Protein AF-A0A927UB30-F1 (afdb_monomer)

Sequence (159 aa):
MAKVKIVCKKCGKKLLSYDEPGFHRYGSPIKQCPKCYTRYADPRFHEVAIEGVPARLFSIKSYIVLVIFGGLLLWRGIYLFGMYDIKAPAETQWFMPSVIAGIGGLVILGGIFEIIYIVSGKKKAKYERLFQESEKRLSDKSYAFTLQDLGYRVPDKYL

pLDDT: mean 85.08, std 11.59, range [42.62, 96.56]

Radius of gyration: 23.47 Å; Cα contacts (8 Å, |Δi|>4): 180; chains: 1; bounding box: 49×28×66 Å

Mean predicted aligned error: 8.48 Å

Structure (mmCIF, N/CA/C/O backbone):
data_AF-A0A927UB30-F1
#
_entry.id   AF-A0A927UB30-F1
#
loop_
_atom_site.group_PDB
_atom_site.id
_atom_site.type_symbol
_atom_site.label_atom_id
_atom_site.label_alt_id
_atom_site.label_comp_id
_atom_site.label_asym_id
_atom_site.label_entity_id
_atom_site.label_seq_id
_atom_site.pdbx_PDB_ins_code
_atom_site.Cartn_x
_atom_site.Cartn_y
_atom_site.Cartn_z
_atom_site.occupancy
_atom_site.B_iso_or_equiv
_atom_site.auth_seq_id
_atom_site.auth_comp_id
_atom_site.auth_asym_id
_atom_site.auth_atom_id
_atom_site.pdbx_PDB_model_num
ATOM 1 N N . MET A 1 1 ? -20.312 -4.833 -10.989 1.00 42.62 1 MET A N 1
ATOM 2 C CA . MET A 1 1 ? -20.202 -4.633 -9.526 1.00 42.62 1 MET A CA 1
ATOM 3 C C . MET A 1 1 ? -21.423 -3.854 -9.063 1.00 42.62 1 MET A C 1
ATOM 5 O O . MET A 1 1 ? -21.763 -2.869 -9.704 1.00 42.62 1 MET A O 1
ATOM 9 N N . ALA A 1 2 ? -22.137 -4.327 -8.040 1.00 44.38 2 ALA A N 1
ATOM 10 C CA . ALA A 1 2 ? -23.337 -3.648 -7.554 1.00 44.38 2 ALA A CA 1
ATOM 11 C C . ALA A 1 2 ? -22.969 -2.296 -6.922 1.00 44.38 2 ALA A C 1
ATOM 13 O O . ALA A 1 2 ? -22.044 -2.216 -6.116 1.00 44.38 2 ALA A O 1
ATOM 14 N N . LYS A 1 3 ? -23.702 -1.237 -7.282 1.00 53.41 3 LYS A N 1
ATOM 15 C CA . LYS A 1 3 ? -23.579 0.100 -6.689 1.00 53.41 3 LYS A CA 1
ATOM 16 C C . LYS A 1 3 ? -23.964 0.042 -5.212 1.00 53.41 3 LYS A C 1
ATOM 18 O O . LYS A 1 3 ? -25.149 0.124 -4.890 1.00 53.41 3 LYS A O 1
ATOM 23 N N . VAL A 1 4 ? -22.989 -0.080 -4.312 1.00 60.34 4 VAL A N 1
ATOM 24 C CA . VAL A 1 4 ? -23.239 0.017 -2.866 1.00 60.34 4 VAL A CA 1
ATOM 25 C C . VAL A 1 4 ? -23.501 1.486 -2.530 1.00 60.34 4 VAL A C 1
ATOM 27 O O . VAL A 1 4 ? -22.591 2.268 -2.267 1.00 60.34 4 VAL A O 1
ATOM 30 N N . LYS A 1 5 ? -24.771 1.896 -2.595 1.00 66.81 5 LYS A N 1
ATOM 31 C CA . LYS A 1 5 ? -25.204 3.233 -2.176 1.00 66.81 5 LYS A CA 1
ATOM 32 C C . LYS A 1 5 ? -25.278 3.270 -0.656 1.00 66.81 5 LYS A C 1
ATOM 34 O O . LYS A 1 5 ? -26.202 2.716 -0.068 1.00 66.81 5 LYS A O 1
ATOM 39 N N . ILE A 1 6 ? -24.336 3.964 -0.024 1.00 74.44 6 ILE A N 1
ATOM 40 C CA . ILE A 1 6 ? -24.359 4.161 1.427 1.00 74.44 6 ILE A CA 1
ATOM 41 C C . ILE A 1 6 ? -25.104 5.456 1.708 1.00 74.44 6 ILE A C 1
ATOM 43 O O . ILE A 1 6 ? -24.654 6.560 1.384 1.00 74.44 6 ILE A O 1
ATOM 47 N N . VAL A 1 7 ? -26.282 5.303 2.296 1.00 83.62 7 VAL A N 1
ATOM 48 C CA . VAL A 1 7 ? -27.134 6.398 2.751 1.00 83.62 7 VAL A CA 1
ATOM 49 C C . VAL A 1 7 ? -27.108 6.459 4.268 1.00 83.62 7 VAL A C 1
ATOM 51 O O . VAL A 1 7 ? -27.029 5.442 4.955 1.00 83.62 7 VAL A O 1
ATOM 54 N N . CYS A 1 8 ? -27.166 7.668 4.811 1.00 84.25 8 CYS A N 1
ATOM 55 C CA . CYS A 1 8 ? -27.305 7.845 6.243 1.00 84.25 8 CYS A CA 1
ATOM 56 C C . CYS A 1 8 ? -28.678 7.330 6.692 1.00 84.25 8 CYS A C 1
ATOM 58 O O . CYS A 1 8 ? -29.696 7.870 6.260 1.00 84.25 8 CYS A O 1
ATOM 60 N N . LYS A 1 9 ? -28.699 6.356 7.611 1.00 82.75 9 LYS A N 1
ATOM 61 C CA . LYS A 1 9 ? -29.937 5.772 8.155 1.00 82.75 9 LYS A CA 1
ATOM 62 C C . LYS A 1 9 ? -30.871 6.811 8.797 1.00 82.75 9 LYS A C 1
ATOM 64 O O . LYS A 1 9 ? -32.078 6.635 8.756 1.00 82.75 9 LYS A O 1
ATOM 69 N N . LYS A 1 10 ? -30.327 7.902 9.357 1.00 85.81 10 LYS A N 1
ATOM 70 C CA . LYS A 1 10 ? -31.109 8.927 10.074 1.00 85.81 10 LYS A CA 1
ATOM 71 C C . LYS A 1 10 ? -31.688 10.020 9.173 1.00 85.81 10 LYS A C 1
ATOM 73 O O . LYS A 1 10 ? -32.827 10.420 9.355 1.00 85.81 10 LYS A O 1
ATOM 78 N N . CYS A 1 11 ? -30.902 10.554 8.236 1.00 85.88 11 CYS A N 1
ATOM 79 C CA . CYS A 1 11 ? -31.300 11.735 7.450 1.00 85.88 11 CYS A CA 1
ATOM 80 C C . CYS A 1 11 ? -31.466 11.474 5.948 1.00 85.88 11 CYS A C 1
ATOM 82 O O . CYS A 1 11 ? -31.664 12.425 5.191 1.00 85.88 11 CYS A O 1
ATOM 84 N N . GLY A 1 12 ? -31.284 10.229 5.496 1.00 82.56 12 GLY A N 1
ATOM 85 C CA . GLY A 1 12 ? -31.390 9.833 4.088 1.00 82.56 12 GLY A CA 1
ATOM 86 C C . GLY A 1 12 ? -30.329 10.440 3.163 1.00 82.56 12 GLY A C 1
ATOM 87 O O . GLY A 1 12 ? -30.302 10.137 1.971 1.00 82.56 12 GLY A O 1
ATOM 88 N N . LYS A 1 13 ? -29.425 11.289 3.680 1.00 82.62 13 L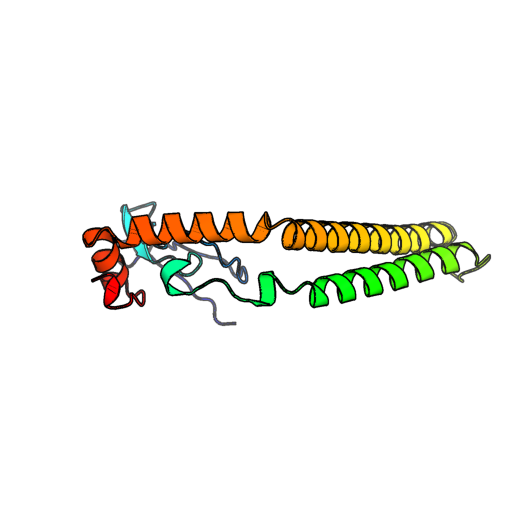YS A N 1
ATOM 89 C CA . LYS A 1 13 ? -28.352 11.896 2.886 1.00 82.62 13 LYS A CA 1
ATOM 90 C C . LYS A 1 13 ? -27.443 10.796 2.345 1.00 82.62 13 LYS A C 1
ATOM 92 O O . LYS A 1 13 ? -26.961 9.957 3.106 1.00 82.62 13 LYS A O 1
ATOM 97 N N . LYS A 1 14 ? -27.174 10.834 1.040 1.00 80.94 14 LYS A N 1
ATOM 98 C CA . LYS A 1 14 ? -26.152 9.999 0.399 1.00 80.94 14 LYS A CA 1
ATOM 99 C C . LYS A 1 14 ? -24.794 10.357 1.005 1.00 80.94 14 LYS A C 1
ATOM 101 O O . LYS A 1 14 ? -24.375 11.509 0.926 1.00 80.94 14 LYS A O 1
ATOM 106 N N . LEU A 1 15 ? -24.165 9.391 1.668 1.00 76.25 15 LEU A N 1
ATOM 107 C CA . LEU A 1 15 ? -22.852 9.552 2.296 1.00 76.25 15 LEU A CA 1
ATOM 108 C C . LEU A 1 15 ? -21.743 9.230 1.301 1.00 76.25 15 LEU A C 1
ATOM 110 O O . LEU A 1 15 ? -20.719 9.903 1.282 1.00 76.25 15 LEU A O 1
ATOM 114 N N . LEU A 1 16 ? -21.978 8.225 0.455 1.00 71.31 16 LEU A N 1
ATOM 115 C CA . LEU A 1 16 ? -21.059 7.805 -0.591 1.00 71.31 16 LEU A CA 1
ATOM 116 C C . LEU A 1 16 ? -21.832 7.621 -1.891 1.00 71.31 16 LEU A C 1
ATOM 118 O O . LEU A 1 16 ? -22.855 6.934 -1.931 1.00 71.31 16 LEU A O 1
ATOM 122 N N . SER A 1 17 ? -21.363 8.277 -2.948 1.00 55.91 17 SER A N 1
ATOM 123 C CA . SER A 1 17 ? -21.985 8.242 -4.269 1.00 55.91 17 SER A CA 1
ATOM 124 C C . SER A 1 17 ? -20.943 8.032 -5.360 1.00 55.91 17 SER A C 1
ATOM 126 O O . SER A 1 17 ? -20.861 8.856 -6.258 1.00 55.91 17 SER A O 1
ATOM 128 N N . TYR A 1 18 ? -20.126 6.980 -5.298 1.00 55.47 18 TYR A N 1
ATOM 129 C CA . TYR A 1 18 ? -19.202 6.704 -6.400 1.00 55.47 18 TYR A CA 1
ATOM 130 C C . TYR A 1 18 ? -18.976 5.220 -6.668 1.00 55.47 18 TYR A C 1
ATOM 132 O O . TYR A 1 18 ? -18.923 4.402 -5.752 1.00 55.47 18 TYR A O 1
ATOM 140 N N . ASP A 1 19 ? -18.811 4.950 -7.963 1.00 48.81 19 ASP A N 1
ATOM 141 C CA . ASP A 1 19 ? -18.318 3.730 -8.605 1.00 48.81 19 ASP A CA 1
ATOM 142 C C . ASP A 1 19 ? -16.778 3.639 -8.523 1.00 48.81 19 ASP A C 1
ATOM 144 O O . ASP A 1 19 ? -16.136 3.163 -9.452 1.00 48.81 19 ASP A O 1
ATOM 148 N N . GLU A 1 20 ? -16.154 4.146 -7.454 1.00 47.47 20 GLU A N 1
ATOM 149 C CA . GLU A 1 20 ? -14.697 4.075 -7.301 1.00 47.47 20 GLU A CA 1
ATOM 150 C C . GLU A 1 20 ? -14.310 2.712 -6.714 1.00 47.47 20 GLU A C 1
ATOM 152 O O . GLU A 1 20 ? -14.627 2.426 -5.552 1.00 47.47 20 GLU A O 1
ATOM 157 N N . PRO A 1 21 ? -13.620 1.847 -7.477 1.00 45.22 21 PRO A N 1
ATOM 158 C CA . PRO A 1 21 ? -13.075 0.630 -6.916 1.00 45.22 21 PRO A CA 1
ATOM 159 C C . PRO A 1 21 ? -11.970 0.995 -5.917 1.00 45.22 21 PRO A C 1
ATOM 161 O O . PRO A 1 21 ? -10.911 1.496 -6.274 1.00 45.22 21 PRO A O 1
ATOM 164 N N . GLY A 1 22 ? -12.198 0.675 -4.647 1.00 52.53 22 GLY A N 1
ATOM 165 C CA . GLY A 1 22 ? -11.203 -0.110 -3.922 1.00 52.53 22 GLY A CA 1
ATOM 166 C C . GLY A 1 22 ? -9.901 0.571 -3.507 1.00 52.53 22 GLY A C 1
ATOM 167 O O . GLY A 1 22 ? -8.855 -0.073 -3.555 1.00 52.53 22 GLY A O 1
ATOM 168 N N . PHE A 1 23 ? -9.930 1.793 -2.975 1.00 57.53 23 PHE A N 1
ATOM 169 C CA . PHE A 1 23 ? -8.856 2.162 -2.050 1.00 57.53 23 PHE A CA 1
ATOM 170 C C . PHE A 1 23 ? -9.167 1.576 -0.673 1.00 57.53 23 PHE A C 1
ATOM 172 O O . PHE A 1 23 ? -9.840 2.215 0.131 1.00 57.53 23 PHE A O 1
ATOM 179 N N . HIS A 1 24 ? -8.670 0.362 -0.413 1.00 66.62 24 HIS A N 1
ATOM 180 C CA . HIS A 1 24 ? -8.530 -0.159 0.947 1.00 66.62 24 HIS A CA 1
ATOM 181 C C . HIS A 1 24 ? -7.632 0.802 1.729 1.00 66.62 24 HIS A C 1
ATOM 183 O O . HIS A 1 24 ? -6.414 0.838 1.529 1.00 66.62 24 HIS A O 1
ATOM 189 N N . ARG A 1 25 ? -8.236 1.634 2.579 1.00 82.75 25 ARG A N 1
ATOM 190 C CA . ARG A 1 25 ? -7.512 2.566 3.443 1.00 82.75 25 ARG A CA 1
ATOM 191 C C . ARG A 1 25 ? -7.457 1.986 4.842 1.00 82.75 25 ARG A C 1
ATOM 193 O O . ARG A 1 25 ? -8.456 1.506 5.361 1.00 82.75 25 ARG A O 1
ATOM 200 N N . TYR A 1 26 ? -6.295 2.078 5.464 1.00 86.38 26 TYR A N 1
ATOM 201 C CA . TYR A 1 26 ? -6.130 1.682 6.853 1.00 86.38 26 TYR A CA 1
ATOM 202 C C . TYR A 1 26 ? -6.399 2.872 7.771 1.00 86.38 26 TYR A C 1
ATOM 204 O O . TYR A 1 26 ? -5.880 3.965 7.537 1.00 86.38 26 TYR A O 1
ATOM 212 N N . GLY A 1 27 ? -7.241 2.670 8.781 1.00 86.69 27 GLY A N 1
ATOM 213 C CA . GLY A 1 27 ? -7.637 3.701 9.738 1.00 86.69 27 GLY A CA 1
ATOM 214 C C . GLY A 1 27 ? -9.030 3.457 10.310 1.00 86.69 27 GLY A C 1
ATOM 215 O O . GLY A 1 27 ? -9.677 2.470 9.979 1.00 86.69 27 GLY A O 1
ATOM 216 N N . SER A 1 28 ? -9.508 4.392 11.136 1.00 89.12 28 SER A N 1
ATOM 217 C CA . SER A 1 28 ? -10.806 4.250 11.804 1.00 89.12 28 SER A CA 1
ATOM 218 C C . SER A 1 28 ? -11.980 4.203 10.807 1.00 89.12 28 SER A C 1
ATOM 220 O O . SER A 1 28 ? -12.179 5.191 10.076 1.00 89.12 28 SER A O 1
ATOM 222 N N . PRO A 1 29 ? -12.788 3.121 10.809 1.00 89.12 29 PRO A N 1
ATOM 223 C CA . PRO A 1 29 ? -13.988 2.998 9.983 1.00 89.12 29 PRO A CA 1
ATOM 224 C C . PRO A 1 29 ? -15.141 3.882 10.454 1.00 89.12 29 PRO A C 1
ATOM 226 O O . PRO A 1 29 ? -16.041 4.184 9.675 1.00 89.12 29 PRO A O 1
ATOM 229 N N . ILE A 1 30 ? -15.123 4.332 11.709 1.00 90.81 30 ILE A N 1
ATOM 230 C CA . ILE A 1 30 ? -16.194 5.153 12.272 1.00 90.81 30 ILE A CA 1
ATOM 231 C C . ILE A 1 30 ? -16.093 6.572 11.708 1.00 90.81 30 ILE A C 1
ATOM 233 O O . ILE A 1 30 ? -15.153 7.315 11.992 1.00 90.81 30 ILE A O 1
ATOM 237 N N . LYS A 1 31 ? -17.089 6.971 10.918 1.00 89.06 31 LYS A N 1
ATOM 238 C CA . LYS A 1 31 ? -17.234 8.321 10.356 1.00 89.06 31 LYS A CA 1
ATOM 239 C C . LYS A 1 31 ? -18.546 8.948 10.808 1.00 89.06 31 LYS A C 1
ATOM 241 O O . LYS A 1 31 ? -19.451 8.262 11.271 1.00 89.06 31 LYS A O 1
ATOM 246 N N . GLN A 1 32 ? -18.662 10.266 10.667 1.00 89.81 32 GLN A N 1
ATOM 247 C CA . GLN A 1 32 ? -19.878 11.009 11.001 1.00 89.81 32 GLN A CA 1
ATOM 248 C C . GLN A 1 32 ? -20.557 11.534 9.740 1.00 89.81 32 GLN A C 1
ATOM 250 O O . GLN A 1 32 ? -19.904 11.967 8.789 1.00 89.81 32 GLN A O 1
ATOM 255 N N . CYS A 1 33 ? -21.889 11.495 9.717 1.00 87.62 33 CYS A N 1
ATOM 256 C CA . CYS A 1 33 ? -22.659 12.111 8.645 1.00 87.62 33 CYS A CA 1
ATOM 257 C C . CYS A 1 33 ? -22.482 13.641 8.675 1.00 87.62 33 CYS A C 1
ATOM 259 O O . CYS A 1 33 ? -22.797 14.252 9.691 1.00 87.62 33 CYS A O 1
ATOM 261 N N . PRO A 1 34 ? -22.134 14.304 7.559 1.00 85.69 34 PRO A N 1
ATOM 262 C CA . PRO A 1 34 ? -21.926 15.756 7.540 1.00 85.69 34 PRO A CA 1
ATOM 263 C C . PRO A 1 34 ? -23.210 16.584 7.719 1.00 85.69 34 PRO A C 1
ATOM 265 O O . PRO A 1 34 ? -23.140 17.800 7.802 1.00 85.69 34 PRO A O 1
ATOM 268 N N . LYS A 1 35 ? -24.399 15.961 7.688 1.00 87.06 35 LYS A N 1
ATOM 269 C CA . LYS A 1 35 ? -25.687 16.659 7.874 1.00 87.06 35 LYS A CA 1
ATOM 270 C C . LYS A 1 35 ? -26.261 16.475 9.276 1.00 87.06 35 LYS A C 1
ATOM 272 O O . LYS A 1 35 ? -26.789 17.419 9.839 1.00 87.06 35 LYS A O 1
ATOM 277 N N . CYS A 1 36 ? -26.217 15.256 9.810 1.00 88.88 36 CYS A N 1
ATOM 278 C CA . CYS A 1 36 ? -26.874 14.918 11.078 1.00 88.88 36 CYS A CA 1
ATOM 279 C C . CYS A 1 36 ? -25.917 14.365 12.141 1.00 88.88 36 CYS A C 1
ATOM 281 O O . CYS A 1 36 ? -26.381 13.880 13.170 1.00 88.88 36 CYS A O 1
ATOM 283 N N . TYR A 1 37 ? -24.609 14.357 11.858 1.00 87.25 37 TYR A N 1
ATOM 284 C CA . TYR A 1 37 ? -23.521 13.910 12.738 1.00 87.25 37 TYR A CA 1
ATOM 285 C C . TYR A 1 37 ? -23.648 12.482 13.287 1.00 87.25 37 TYR A C 1
ATOM 287 O O . TYR A 1 37 ? -22.872 12.054 14.136 1.00 87.25 37 TYR A O 1
ATOM 295 N N . THR A 1 38 ? -24.591 11.697 12.762 1.00 88.94 38 THR A N 1
ATOM 296 C CA . THR A 1 38 ? -24.769 10.297 13.152 1.00 88.94 38 THR A CA 1
ATOM 297 C C . THR A 1 38 ? -23.578 9.475 12.683 1.00 88.94 38 THR A C 1
ATOM 299 O O . THR A 1 38 ? -23.135 9.622 11.537 1.00 88.94 38 THR A O 1
ATOM 302 N N . ARG A 1 39 ? -23.061 8.633 13.581 1.00 89.31 39 ARG A N 1
ATOM 303 C CA . ARG A 1 39 ? -21.932 7.744 13.308 1.00 89.31 39 ARG A CA 1
ATOM 304 C C . ARG A 1 39 ? -22.353 6.620 12.360 1.00 89.31 39 ARG A C 1
ATOM 306 O O . ARG A 1 39 ? -23.477 6.131 12.430 1.00 89.31 39 ARG A O 1
ATOM 313 N N . TYR A 1 40 ? -21.460 6.243 11.457 1.00 87.19 40 TYR A N 1
ATOM 314 C CA . TYR A 1 40 ? -21.619 5.109 10.553 1.00 87.19 40 TYR A CA 1
ATOM 315 C C . TYR A 1 40 ? -20.259 4.458 10.294 1.00 87.19 40 TYR A C 1
ATOM 317 O O . TYR A 1 40 ? -19.229 5.128 10.385 1.00 87.19 40 TYR A O 1
ATOM 325 N N . ALA A 1 41 ? -20.255 3.166 9.968 1.00 86.69 41 ALA A N 1
ATOM 326 C CA . ALA A 1 41 ? -19.056 2.472 9.513 1.00 86.69 41 ALA A CA 1
ATOM 327 C C . ALA A 1 41 ? -18.872 2.690 8.001 1.00 86.69 41 ALA A C 1
ATOM 329 O O . ALA A 1 41 ? -19.747 2.346 7.204 1.00 86.69 41 ALA A O 1
ATOM 330 N N . ASP A 1 42 ? -17.754 3.297 7.607 1.00 85.06 42 ASP A N 1
ATOM 331 C CA . ASP A 1 42 ? -17.351 3.458 6.209 1.00 85.06 42 ASP A CA 1
ATOM 332 C C . ASP A 1 42 ? -16.582 2.205 5.753 1.00 85.06 42 ASP A C 1
ATOM 334 O O . ASP A 1 42 ? -15.484 1.962 6.254 1.00 85.06 42 ASP A O 1
ATOM 338 N N . PRO A 1 43 ? -17.101 1.425 4.788 1.00 79.19 43 PRO A N 1
ATOM 339 C CA . PRO A 1 43 ? -16.496 0.160 4.375 1.00 79.19 43 PRO A CA 1
ATOM 340 C C . PRO A 1 43 ? -15.197 0.315 3.577 1.00 79.19 43 PRO A C 1
ATOM 342 O O . PRO A 1 43 ? -14.625 -0.687 3.170 1.00 79.19 43 PRO A O 1
ATOM 345 N N . ARG A 1 44 ? -14.742 1.543 3.300 1.00 80.62 44 ARG A N 1
ATOM 346 C CA . ARG A 1 44 ? -13.443 1.802 2.652 1.00 80.62 44 ARG A CA 1
ATOM 347 C C . ARG A 1 44 ? -12.289 1.845 3.650 1.00 80.62 44 ARG A C 1
ATOM 349 O O . ARG A 1 44 ? -11.125 1.773 3.250 1.00 80.62 44 ARG A O 1
ATOM 356 N N . PHE A 1 45 ? -12.611 2.066 4.921 1.00 87.25 45 PHE A N 1
ATOM 357 C CA . PHE A 1 45 ? -11.649 2.154 6.006 1.00 87.25 45 PHE A CA 1
ATOM 358 C C . PHE A 1 45 ? -11.653 0.844 6.781 1.00 87.25 45 PHE A C 1
ATOM 360 O O . PHE A 1 45 ? -12.707 0.339 7.155 1.00 87.25 45 PHE A O 1
ATOM 367 N N . HIS A 1 46 ? -10.457 0.325 7.019 1.00 87.38 46 HIS A N 1
ATOM 368 C CA . HIS A 1 46 ? -10.242 -0.981 7.613 1.00 87.38 46 HIS A CA 1
ATOM 369 C C . HIS A 1 46 ? -9.282 -0.869 8.790 1.00 87.38 46 HIS A C 1
ATOM 371 O O . HIS A 1 46 ? -8.269 -0.160 8.726 1.00 87.38 46 HIS A O 1
ATOM 377 N N . GLU A 1 47 ? -9.582 -1.597 9.862 1.00 89.56 47 GLU A N 1
ATOM 378 C CA . GLU A 1 47 ? -8.672 -1.719 10.995 1.00 89.56 47 GLU A CA 1
ATOM 379 C C . GLU A 1 47 ? -7.649 -2.825 10.722 1.00 89.56 47 GLU A C 1
ATOM 381 O O . GLU A 1 47 ? -7.986 -4.008 10.645 1.00 89.56 47 GLU A O 1
ATOM 386 N N . VAL A 1 48 ? -6.376 -2.437 10.599 1.00 90.56 48 VAL A N 1
ATOM 387 C CA . VAL A 1 48 ? -5.260 -3.360 10.316 1.00 90.56 48 VAL A CA 1
ATOM 388 C C . VAL A 1 48 ? -5.157 -4.449 11.379 1.00 90.56 48 VAL A C 1
ATOM 390 O O . VAL A 1 48 ? -4.823 -5.583 11.057 1.00 90.56 48 VAL A O 1
ATOM 393 N N . ALA A 1 49 ? -5.444 -4.125 12.642 1.00 89.56 49 ALA A N 1
ATOM 394 C CA . ALA A 1 49 ? -5.340 -5.083 13.737 1.00 89.56 49 ALA A CA 1
ATOM 395 C C . ALA A 1 49 ? -6.433 -6.171 13.711 1.00 89.56 49 ALA A C 1
ATOM 397 O O . ALA A 1 49 ? -6.273 -7.214 14.350 1.00 89.56 49 ALA A O 1
ATOM 398 N N . ILE A 1 50 ? -7.519 -5.945 12.959 1.00 88.25 50 ILE A N 1
ATOM 399 C CA . ILE A 1 50 ? -8.600 -6.915 12.740 1.00 88.25 50 ILE A CA 1
ATOM 400 C C . ILE A 1 50 ? -8.367 -7.691 11.441 1.00 88.25 50 ILE A C 1
ATOM 402 O O . ILE A 1 50 ? -8.410 -8.917 11.443 1.00 88.25 50 ILE A O 1
ATOM 406 N N . GLU A 1 51 ? -8.118 -6.991 10.333 1.00 85.69 51 GLU A N 1
ATOM 407 C CA . GLU A 1 51 ? -8.060 -7.606 8.998 1.00 85.69 51 GLU A CA 1
ATOM 408 C C . GLU A 1 51 ? -6.667 -8.125 8.614 1.00 85.69 51 GLU A C 1
ATOM 410 O O . GLU A 1 51 ? -6.528 -8.947 7.706 1.00 85.69 51 GLU A O 1
ATOM 415 N N . GLY A 1 52 ? -5.629 -7.670 9.315 1.00 85.00 52 GLY A N 1
ATOM 416 C CA . GLY A 1 52 ? -4.240 -7.978 9.009 1.00 85.00 52 GLY A CA 1
ATOM 417 C C . GLY A 1 52 ? -3.709 -7.228 7.786 1.00 85.00 52 GLY A C 1
ATOM 418 O O . GLY A 1 52 ? -4.422 -6.535 7.058 1.00 85.00 52 GLY A O 1
ATOM 419 N N . VAL A 1 53 ? -2.403 -7.361 7.552 1.00 83.31 53 VAL A N 1
ATOM 420 C CA . VAL A 1 53 ? -1.741 -6.804 6.367 1.00 83.31 53 VAL A CA 1
ATOM 421 C C . VAL A 1 53 ? -1.558 -7.924 5.345 1.00 83.31 53 VAL A C 1
ATOM 423 O O . VAL A 1 53 ? -0.927 -8.935 5.663 1.00 83.31 53 VAL A O 1
ATOM 426 N N . PRO A 1 54 ? -2.049 -7.784 4.102 1.00 80.94 54 PRO A N 1
ATOM 427 C CA . PRO A 1 54 ? -1.936 -8.857 3.129 1.00 80.94 54 PRO A CA 1
ATOM 428 C C . PRO A 1 54 ? -0.470 -9.068 2.725 1.00 80.94 54 PRO A C 1
ATOM 430 O O . PRO A 1 54 ? 0.191 -8.150 2.234 1.00 80.94 54 PRO A O 1
ATOM 433 N N . ALA A 1 55 ? 0.023 -10.303 2.870 1.00 77.50 55 ALA A N 1
ATOM 434 C CA . ALA A 1 55 ? 1.430 -10.670 2.654 1.00 77.50 55 ALA A CA 1
ATOM 435 C C . ALA A 1 55 ? 1.965 -10.297 1.258 1.00 77.50 55 ALA A C 1
ATOM 437 O O . ALA A 1 55 ? 3.141 -9.966 1.103 1.00 77.50 55 ALA A O 1
ATOM 438 N N . ARG A 1 56 ? 1.087 -10.261 0.243 1.00 78.31 56 ARG A N 1
ATOM 439 C CA . ARG A 1 56 ? 1.424 -9.837 -1.128 1.00 78.31 56 ARG A CA 1
ATOM 440 C C . ARG A 1 56 ? 2.034 -8.433 -1.210 1.00 78.31 56 ARG A C 1
ATOM 442 O O . ARG A 1 56 ? 2.803 -8.178 -2.128 1.00 78.31 56 ARG A O 1
ATOM 449 N N . LEU A 1 57 ? 1.741 -7.540 -0.257 1.00 79.50 57 LEU A N 1
ATOM 450 C CA . LEU A 1 57 ? 2.313 -6.184 -0.211 1.00 79.50 57 LEU A CA 1
ATOM 451 C C . LEU A 1 57 ? 3.837 -6.184 -0.040 1.00 79.50 57 LEU A C 1
ATOM 453 O O . LEU A 1 57 ? 4.494 -5.219 -0.431 1.00 79.50 57 LEU A O 1
ATOM 457 N N . PHE A 1 58 ? 4.395 -7.253 0.527 1.00 83.00 58 PHE A N 1
ATOM 458 C CA . PHE A 1 58 ? 5.829 -7.411 0.772 1.00 83.00 58 PHE A CA 1
ATOM 459 C C . PHE A 1 58 ? 6.499 -8.371 -0.223 1.00 83.00 58 PHE A C 1
ATOM 461 O O . PHE A 1 58 ? 7.670 -8.706 -0.067 1.00 83.00 58 PHE A O 1
ATOM 468 N N . SER A 1 59 ? 5.777 -8.823 -1.254 1.00 87.62 59 SER A N 1
ATOM 469 C CA . SER A 1 59 ? 6.304 -9.757 -2.251 1.00 87.62 59 SER A CA 1
ATOM 470 C C . SER A 1 59 ? 7.326 -9.076 -3.162 1.00 87.62 59 SER A C 1
ATOM 472 O O . SER A 1 59 ? 6.965 -8.392 -4.117 1.00 87.62 59 SER A O 1
ATOM 474 N N . ILE A 1 60 ? 8.614 -9.321 -2.914 1.00 90.19 60 ILE A N 1
ATOM 475 C CA . ILE A 1 60 ? 9.716 -8.852 -3.772 1.00 90.19 60 ILE A CA 1
ATOM 476 C C . ILE A 1 60 ? 9.593 -9.436 -5.190 1.00 90.19 60 ILE A C 1
ATOM 478 O O . ILE A 1 60 ? 9.835 -8.736 -6.171 1.00 90.19 60 ILE A O 1
ATOM 482 N N . LYS A 1 61 ? 9.147 -10.696 -5.316 1.00 90.81 61 LYS A N 1
ATOM 483 C CA . LYS A 1 61 ? 9.018 -11.402 -6.605 1.00 90.81 61 LYS A CA 1
ATOM 484 C C . LYS A 1 61 ? 8.141 -10.641 -7.602 1.00 90.81 61 LYS A C 1
ATOM 486 O O . LYS A 1 61 ? 8.483 -10.557 -8.775 1.00 90.81 61 LYS A O 1
ATOM 491 N N . SER A 1 62 ? 7.043 -10.050 -7.131 1.00 88.56 62 SER A N 1
ATOM 492 C CA . SER A 1 62 ? 6.125 -9.274 -7.973 1.00 88.56 62 SER A CA 1
ATOM 493 C C . SER A 1 62 ? 6.804 -8.039 -8.575 1.00 88.56 62 SER A C 1
ATOM 495 O O . SER A 1 62 ? 6.584 -7.723 -9.741 1.00 88.56 62 SER A O 1
ATOM 497 N N . TYR A 1 63 ? 7.680 -7.381 -7.813 1.00 92.00 63 TYR A N 1
ATOM 498 C CA . TYR A 1 63 ? 8.440 -6.226 -8.290 1.00 92.00 63 TYR A CA 1
ATOM 499 C C . TYR A 1 63 ? 9.617 -6.623 -9.185 1.00 92.00 63 TYR A C 1
ATOM 501 O O . TYR A 1 63 ? 9.927 -5.892 -10.117 1.00 92.00 63 TYR A O 1
ATOM 509 N N . ILE A 1 64 ? 10.223 -7.800 -8.987 1.00 93.88 64 ILE A N 1
ATOM 510 C CA . ILE A 1 64 ? 11.219 -8.342 -9.929 1.00 93.88 64 ILE A CA 1
ATOM 511 C C . ILE A 1 64 ? 10.580 -8.571 -11.303 1.00 93.88 64 ILE A C 1
ATOM 513 O O . ILE A 1 64 ? 11.135 -8.146 -12.313 1.00 93.88 64 ILE A O 1
ATOM 517 N N . VAL A 1 65 ? 9.389 -9.180 -11.351 1.00 94.00 65 VAL A N 1
ATOM 518 C CA . VAL A 1 65 ? 8.639 -9.358 -12.608 1.00 94.00 65 VAL A CA 1
ATOM 519 C C . VAL A 1 65 ? 8.337 -8.006 -13.260 1.00 94.00 65 VAL A C 1
ATOM 521 O O . VAL A 1 65 ? 8.500 -7.863 -14.470 1.00 94.00 65 VAL A O 1
ATOM 524 N N . LEU A 1 66 ? 7.963 -6.999 -12.464 1.00 92.94 66 LEU A N 1
ATOM 525 C CA . LEU A 1 66 ? 7.734 -5.637 -12.948 1.00 92.94 66 LEU A CA 1
ATOM 526 C C . LEU A 1 66 ? 9.002 -5.025 -13.573 1.00 92.94 66 LEU A C 1
ATOM 528 O O . LEU A 1 66 ? 8.931 -4.452 -14.657 1.00 92.94 66 LEU A O 1
ATOM 532 N N . VAL A 1 67 ? 10.161 -5.179 -12.923 1.00 95.38 67 VAL A N 1
ATOM 533 C CA . VAL A 1 67 ? 11.456 -4.699 -13.435 1.00 95.38 67 VAL A CA 1
ATOM 534 C C . VAL A 1 67 ? 11.829 -5.405 -14.738 1.00 95.38 67 VAL A C 1
ATOM 536 O O . VAL A 1 67 ? 12.243 -4.739 -15.682 1.00 95.38 67 VAL A O 1
ATOM 539 N N . ILE A 1 68 ? 11.633 -6.725 -14.830 1.00 96.19 68 ILE A N 1
ATOM 540 C CA . ILE A 1 68 ? 11.878 -7.488 -16.066 1.00 96.19 68 ILE A CA 1
ATOM 541 C C . ILE A 1 68 ? 10.977 -6.977 -17.194 1.00 96.19 68 ILE A C 1
ATOM 543 O O . ILE A 1 68 ? 11.458 -6.710 -18.293 1.00 96.19 68 ILE A O 1
ATOM 547 N N . PHE A 1 69 ? 9.684 -6.788 -16.923 1.00 95.88 69 PHE A N 1
ATOM 548 C CA . PHE A 1 69 ? 8.739 -6.261 -17.905 1.00 95.88 69 PHE A CA 1
ATOM 549 C C . PHE A 1 69 ? 9.115 -4.845 -18.365 1.00 95.88 69 PHE A C 1
ATOM 551 O O . PHE A 1 69 ? 9.133 -4.568 -19.563 1.00 95.88 69 PHE A O 1
ATOM 558 N N . GLY A 1 70 ? 9.496 -3.967 -17.433 1.00 94.88 70 GLY A N 1
ATOM 559 C CA . GLY A 1 70 ? 10.027 -2.642 -17.756 1.00 94.88 70 GLY A CA 1
ATOM 560 C C . GLY A 1 70 ? 11.3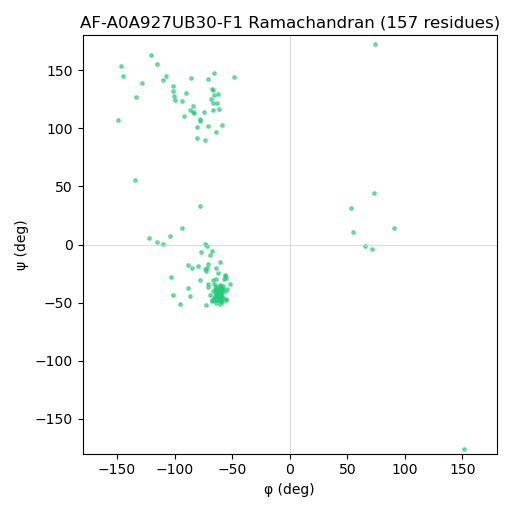08 -2.709 -18.597 1.00 94.88 70 GLY A C 1
ATOM 561 O O . GLY A 1 70 ? 11.452 -1.944 -19.548 1.00 94.88 70 GLY A O 1
ATOM 562 N N . GLY A 1 71 ? 12.193 -3.671 -18.315 1.00 95.69 71 GLY A N 1
ATOM 563 C CA . GLY A 1 71 ? 13.395 -3.958 -19.103 1.00 95.69 71 GLY A CA 1
ATOM 564 C C . GLY A 1 71 ? 13.086 -4.358 -20.543 1.00 95.69 71 GLY A C 1
ATOM 565 O O . GLY A 1 71 ? 13.710 -3.842 -21.467 1.00 95.69 71 GLY A O 1
ATOM 566 N N . LEU A 1 72 ? 12.081 -5.213 -20.753 1.00 96.56 72 LEU A N 1
ATOM 567 C CA . LEU A 1 72 ? 11.622 -5.600 -22.092 1.00 96.56 72 LEU A CA 1
ATOM 568 C C . LEU A 1 72 ? 11.052 -4.407 -22.872 1.00 96.56 72 LEU A C 1
ATOM 570 O O . LEU A 1 72 ? 11.333 -4.268 -24.062 1.00 96.56 72 LEU A O 1
ATOM 574 N N . LEU A 1 73 ? 10.290 -3.529 -22.210 1.00 95.12 73 LEU A N 1
ATOM 575 C CA . LEU A 1 73 ? 9.793 -2.292 -22.821 1.00 95.12 73 LEU A CA 1
ATOM 576 C C . LEU A 1 73 ? 10.940 -1.353 -23.193 1.00 95.12 73 LEU A C 1
ATOM 578 O O . LEU A 1 73 ? 10.981 -0.861 -24.317 1.00 95.12 73 LEU A O 1
ATOM 582 N N . LEU A 1 74 ? 11.899 -1.148 -22.288 1.00 94.62 74 LEU A N 1
ATOM 583 C CA . LEU A 1 74 ? 13.060 -0.300 -22.544 1.00 94.62 74 LEU A CA 1
ATOM 584 C C . LEU A 1 74 ? 13.894 -0.833 -23.716 1.00 94.62 74 LEU A C 1
ATOM 586 O O . LEU A 1 74 ? 14.195 -0.083 -24.643 1.00 94.62 74 LEU A O 1
ATOM 590 N N . TRP A 1 75 ? 14.193 -2.136 -23.717 1.00 94.75 75 TRP A N 1
ATOM 591 C CA . TRP A 1 75 ? 14.871 -2.816 -24.821 1.00 94.75 75 TRP A CA 1
ATOM 592 C C . TRP A 1 75 ? 14.131 -2.618 -26.144 1.00 94.75 75 TRP A C 1
ATOM 594 O O . TRP A 1 75 ? 14.738 -2.249 -27.148 1.00 94.75 75 TRP A O 1
ATOM 604 N N . ARG A 1 76 ? 12.806 -2.812 -26.149 1.00 91.88 76 ARG A N 1
ATOM 605 C CA . ARG A 1 76 ? 11.987 -2.616 -27.348 1.00 91.88 76 ARG A CA 1
ATOM 606 C C . ARG A 1 76 ? 12.017 -1.165 -27.822 1.00 91.88 76 ARG A C 1
ATOM 608 O O . ARG A 1 76 ? 12.143 -0.948 -29.021 1.00 91.88 76 ARG A O 1
ATOM 615 N N . GLY A 1 77 ? 11.928 -0.195 -26.914 1.00 90.56 77 GLY A N 1
ATOM 616 C CA . GLY A 1 77 ? 12.038 1.226 -27.239 1.00 90.56 77 GLY A CA 1
ATOM 617 C C . GLY A 1 77 ? 13.376 1.555 -27.904 1.00 90.56 77 GLY A C 1
ATOM 618 O O . GLY A 1 77 ? 13.387 2.121 -28.991 1.00 90.56 77 GLY A O 1
ATOM 619 N N . ILE A 1 78 ? 14.492 1.108 -27.316 1.00 90.31 78 ILE A N 1
ATOM 620 C CA . ILE A 1 78 ? 15.849 1.284 -27.869 1.00 90.31 78 ILE A CA 1
ATOM 621 C C . ILE A 1 78 ? 15.986 0.614 -29.240 1.00 90.31 78 ILE A C 1
ATOM 623 O O . ILE A 1 78 ? 16.511 1.214 -30.173 1.00 90.31 78 ILE A O 1
ATOM 627 N N . TYR A 1 79 ? 15.472 -0.607 -29.394 1.00 90.25 79 TYR A N 1
ATOM 628 C CA . TYR A 1 79 ? 15.493 -1.307 -30.676 1.00 90.25 79 TYR A CA 1
ATOM 629 C C . TYR A 1 79 ? 14.749 -0.528 -31.770 1.00 90.25 79 TYR A C 1
ATOM 631 O O . TYR A 1 79 ? 15.229 -0.433 -32.896 1.00 90.25 79 TYR A O 1
ATOM 639 N N . LEU A 1 80 ? 13.592 0.058 -31.441 1.00 87.50 80 LEU A N 1
ATOM 640 C CA . LEU A 1 80 ? 12.818 0.861 -32.387 1.00 87.50 80 LEU A CA 1
ATOM 641 C C . LEU A 1 80 ? 13.540 2.157 -32.793 1.00 87.50 80 LEU A C 1
ATOM 643 O O . LEU A 1 80 ? 13.389 2.570 -33.936 1.00 87.50 80 LEU A O 1
ATOM 647 N N . PHE A 1 81 ? 14.359 2.756 -31.918 1.00 83.69 81 PHE A N 1
ATOM 648 C CA . PHE A 1 81 ? 15.217 3.894 -32.288 1.00 83.69 81 PHE A CA 1
ATOM 649 C C . PHE A 1 81 ? 16.277 3.533 -33.336 1.00 83.69 81 PHE A C 1
ATOM 651 O O . PHE A 1 81 ? 16.674 4.387 -34.123 1.00 83.69 81 PHE A O 1
ATOM 658 N N . GLY A 1 82 ? 16.740 2.281 -33.353 1.00 78.19 82 GLY A N 1
ATOM 659 C CA . GLY A 1 82 ? 17.705 1.793 -34.340 1.00 78.19 82 GLY A CA 1
ATOM 660 C C . GLY A 1 82 ? 17.104 1.503 -35.720 1.00 78.19 82 GLY A C 1
ATOM 661 O O . GLY A 1 82 ? 17.852 1.195 -36.646 1.00 78.19 82 GLY A O 1
ATOM 662 N N . MET A 1 83 ? 15.776 1.575 -35.880 1.00 79.69 83 MET A N 1
ATOM 663 C CA . MET A 1 83 ? 15.111 1.327 -37.161 1.00 79.69 83 MET A CA 1
ATOM 664 C C . MET A 1 83 ? 14.896 2.630 -37.939 1.00 79.69 83 MET A C 1
ATOM 666 O O . MET A 1 83 ? 14.249 3.559 -37.467 1.00 79.69 83 MET A O 1
ATOM 670 N N . TYR A 1 84 ? 15.417 2.666 -39.168 1.00 61.66 84 TYR A N 1
ATOM 671 C CA . TYR A 1 84 ? 15.391 3.842 -40.048 1.00 61.66 84 TYR A CA 1
ATOM 672 C C . TYR A 1 84 ? 14.018 4.143 -40.667 1.00 61.66 84 TYR A C 1
ATOM 674 O O . TYR A 1 84 ? 13.775 5.274 -41.076 1.00 61.66 84 TYR A O 1
ATOM 682 N N . ASP A 1 85 ? 13.125 3.156 -40.735 1.00 68.50 85 ASP A N 1
ATOM 683 C CA . ASP A 1 85 ? 11.758 3.326 -41.224 1.00 68.50 85 ASP A CA 1
ATOM 684 C C . ASP A 1 85 ? 10.834 2.335 -40.509 1.00 68.50 85 ASP A C 1
ATOM 686 O O . ASP A 1 85 ? 10.882 1.123 -40.733 1.00 68.50 85 ASP A O 1
ATOM 690 N N . ILE A 1 86 ? 10.005 2.853 -39.604 1.00 69.56 86 ILE A N 1
ATOM 691 C CA . ILE A 1 86 ? 8.992 2.061 -38.897 1.00 69.56 86 ILE A CA 1
ATOM 692 C C . ILE A 1 86 ? 7.624 2.098 -39.599 1.00 69.56 86 ILE A C 1
ATOM 694 O O . ILE A 1 86 ? 6.627 1.693 -39.001 1.00 69.56 86 ILE A O 1
ATOM 698 N N . LYS A 1 87 ? 7.562 2.568 -40.858 1.00 74.50 87 LYS A N 1
ATOM 699 C CA . LYS A 1 87 ? 6.336 2.760 -41.654 1.00 74.50 87 LYS A CA 1
ATOM 700 C C . LYS A 1 87 ? 5.278 3.604 -40.939 1.00 74.50 87 LYS A C 1
ATOM 702 O O . LYS A 1 87 ? 4.078 3.389 -41.107 1.00 74.50 87 LYS A O 1
ATOM 707 N N . ALA A 1 88 ? 5.725 4.542 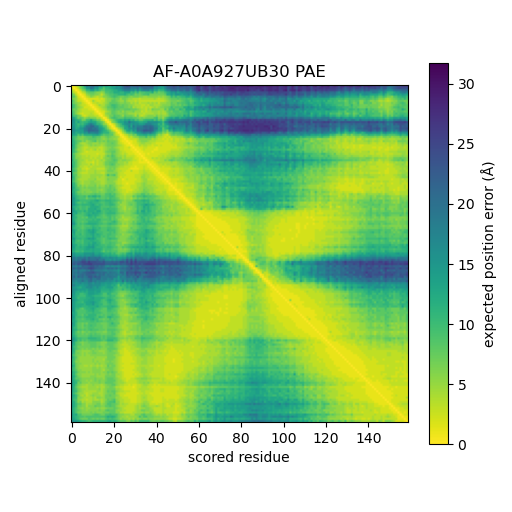-40.110 1.00 69.38 88 ALA A N 1
ATOM 708 C CA . ALA A 1 88 ? 4.872 5.457 -39.369 1.00 69.38 88 ALA A CA 1
ATOM 709 C C . ALA A 1 88 ? 5.120 6.896 -39.852 1.00 69.38 88 ALA A C 1
ATOM 711 O O . ALA A 1 88 ? 6.208 7.183 -40.353 1.00 69.38 88 ALA A O 1
ATOM 712 N N . PRO A 1 89 ? 4.147 7.811 -39.706 1.00 77.56 89 PRO A N 1
ATOM 713 C CA . PRO A 1 89 ? 4.356 9.233 -39.971 1.00 77.56 89 PRO A CA 1
ATOM 714 C C . PRO A 1 89 ? 5.632 9.769 -39.300 1.00 77.56 89 PRO A C 1
ATOM 716 O O . PRO A 1 89 ? 5.942 9.373 -38.172 1.00 77.56 89 PRO A O 1
ATOM 719 N N . ALA A 1 90 ? 6.336 10.698 -39.954 1.00 72.19 90 ALA A N 1
ATOM 720 C CA . ALA A 1 90 ? 7.637 11.218 -39.507 1.00 72.19 90 ALA A CA 1
ATOM 721 C C . ALA A 1 90 ? 7.642 11.706 -38.042 1.00 72.19 90 ALA A C 1
ATOM 723 O O . ALA A 1 90 ? 8.618 11.518 -37.318 1.00 72.19 90 ALA A O 1
ATOM 724 N N . GLU A 1 91 ? 6.524 12.263 -37.571 1.00 71.00 91 GLU A N 1
ATOM 725 C CA . GLU A 1 91 ? 6.360 12.713 -36.182 1.00 71.00 91 GLU A CA 1
ATOM 726 C C . GLU A 1 91 ? 6.272 11.546 -35.182 1.00 71.00 91 GLU A C 1
ATOM 728 O O . GLU A 1 91 ? 6.825 11.591 -34.083 1.00 71.00 91 GLU A O 1
ATOM 733 N N . THR A 1 92 ? 5.626 10.446 -35.573 1.00 72.94 92 THR A N 1
ATOM 734 C CA . THR A 1 92 ? 5.485 9.241 -34.737 1.00 72.94 92 THR A CA 1
ATOM 735 C C . THR A 1 92 ? 6.725 8.351 -34.735 1.00 72.94 92 THR A C 1
ATOM 737 O O . THR A 1 92 ? 6.898 7.560 -33.804 1.00 72.94 92 THR A O 1
ATOM 740 N N . GLN A 1 93 ? 7.599 8.519 -35.732 1.00 76.31 93 GLN A N 1
ATOM 741 C CA . GLN A 1 93 ? 8.825 7.744 -35.902 1.00 76.31 93 GLN A CA 1
ATOM 742 C C . GLN A 1 93 ? 9.778 7.873 -34.710 1.00 76.31 93 GLN A C 1
ATOM 744 O O . GLN A 1 93 ? 10.383 6.888 -34.296 1.00 76.31 93 GLN A O 1
ATOM 749 N N . TRP A 1 94 ? 9.837 9.058 -34.103 1.00 77.19 94 TRP A N 1
ATOM 750 C CA . TRP A 1 94 ? 10.670 9.333 -32.929 1.00 77.19 94 TRP A CA 1
ATOM 751 C C . TRP A 1 94 ? 9.874 9.376 -31.625 1.00 77.19 94 TRP A C 1
ATOM 753 O O . TRP A 1 94 ? 10.399 9.039 -30.560 1.00 77.19 94 TRP A O 1
ATOM 763 N N . PHE A 1 95 ? 8.590 9.734 -31.691 1.00 84.94 95 PHE A N 1
ATOM 764 C CA . PHE A 1 95 ? 7.725 9.802 -30.516 1.00 84.94 95 PHE A CA 1
ATOM 765 C C . PHE A 1 95 ? 7.456 8.419 -29.905 1.00 84.94 95 PHE A C 1
ATOM 767 O O . PHE A 1 95 ? 7.610 8.235 -28.698 1.00 84.94 95 PHE A O 1
ATOM 774 N N . MET A 1 96 ? 7.100 7.421 -30.722 1.00 84.38 96 MET A N 1
ATOM 775 C CA . MET A 1 96 ? 6.725 6.096 -30.218 1.00 84.38 96 MET A CA 1
ATOM 776 C C . MET A 1 96 ? 7.888 5.376 -29.498 1.00 84.38 96 MET A C 1
ATOM 778 O O . MET A 1 96 ? 7.674 4.915 -28.371 1.00 84.38 96 MET A O 1
ATOM 782 N N . PRO A 1 97 ? 9.119 5.313 -30.052 1.00 88.75 97 PRO A N 1
ATOM 783 C CA . PRO A 1 97 ? 10.262 4.719 -29.353 1.00 88.75 97 PRO A CA 1
ATOM 784 C C . PRO A 1 97 ? 10.583 5.441 -28.039 1.00 88.75 97 PRO A C 1
ATOM 786 O O . PRO A 1 97 ? 10.836 4.785 -27.027 1.00 88.75 97 PRO A O 1
ATOM 789 N N . SER A 1 98 ? 10.488 6.777 -28.034 1.00 89.50 98 SER A N 1
ATOM 790 C CA . SER A 1 98 ? 10.720 7.614 -26.849 1.00 89.50 98 SER A CA 1
ATOM 791 C C . SER A 1 98 ? 9.730 7.313 -25.730 1.00 89.50 98 SER A C 1
ATOM 793 O O . SER A 1 98 ? 10.131 7.138 -24.581 1.00 89.50 98 SER A O 1
ATOM 795 N N . VAL A 1 99 ? 8.438 7.202 -26.052 1.00 91.88 99 VAL A N 1
ATOM 796 C CA . VAL A 1 99 ? 7.396 6.890 -25.065 1.00 91.88 99 VAL A CA 1
ATOM 797 C C . VAL A 1 99 ? 7.572 5.480 -24.512 1.00 91.88 99 VAL A C 1
ATOM 799 O O . VAL A 1 99 ? 7.520 5.292 -23.299 1.00 91.88 99 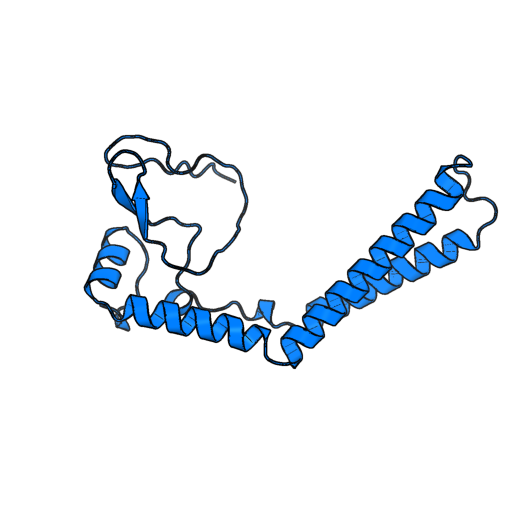VAL A O 1
ATOM 802 N N . ILE A 1 100 ? 7.824 4.488 -25.370 1.00 91.75 100 ILE A N 1
ATOM 803 C CA . ILE A 1 100 ? 8.010 3.096 -24.938 1.00 91.75 100 ILE A CA 1
ATOM 804 C C . ILE A 1 100 ? 9.249 2.968 -24.040 1.00 91.75 100 ILE A C 1
ATOM 806 O O . ILE A 1 100 ? 9.165 2.371 -22.963 1.00 91.75 100 ILE A O 1
ATOM 810 N N . ALA A 1 101 ? 10.374 3.567 -24.440 1.00 93.19 101 ALA A N 1
ATOM 811 C CA . ALA A 1 101 ? 11.593 3.593 -23.637 1.00 93.19 101 ALA A CA 1
ATOM 812 C C . ALA A 1 101 ? 11.380 4.336 -22.307 1.00 93.19 101 ALA A C 1
ATOM 814 O O . ALA A 1 101 ? 11.770 3.836 -21.252 1.00 93.19 101 ALA A O 1
ATOM 815 N N . GLY A 1 102 ? 10.705 5.489 -22.339 1.00 94.50 102 GLY A N 1
ATOM 816 C CA . GLY A 1 102 ? 10.391 6.286 -21.155 1.00 94.50 102 GLY A CA 1
ATOM 817 C C . GLY A 1 102 ? 9.510 5.539 -20.153 1.00 94.50 102 GLY A C 1
ATOM 818 O O . GLY A 1 102 ? 9.838 5.483 -18.968 1.00 94.50 102 GLY A O 1
ATOM 819 N N . ILE A 1 103 ? 8.433 4.897 -20.620 1.00 95.25 103 ILE A N 1
ATOM 820 C CA . ILE A 1 103 ? 7.568 4.057 -19.778 1.00 95.25 103 ILE A CA 1
ATOM 821 C C . ILE A 1 103 ? 8.371 2.887 -19.201 1.00 95.25 103 ILE A C 1
ATOM 823 O O . ILE A 1 103 ? 8.293 2.640 -17.999 1.00 95.25 103 ILE A O 1
ATOM 827 N N . GLY A 1 104 ? 9.175 2.201 -20.021 1.00 94.62 104 GLY A N 1
ATOM 828 C CA . GLY A 1 104 ? 10.043 1.114 -19.561 1.00 94.62 104 GLY A CA 1
ATOM 829 C C . GLY A 1 104 ? 10.981 1.555 -18.435 1.00 94.62 104 GLY A C 1
ATOM 830 O O . GLY A 1 104 ? 11.023 0.919 -17.381 1.00 94.62 104 GLY A O 1
ATOM 831 N N . GLY A 1 105 ? 11.656 2.695 -18.608 1.00 95.31 105 GLY A N 1
ATOM 832 C CA . GLY A 1 105 ? 12.528 3.289 -17.594 1.00 95.31 105 GLY A CA 1
ATOM 833 C C . GLY A 1 105 ? 11.796 3.632 -16.293 1.00 95.31 105 GLY A C 1
ATOM 834 O O . GLY A 1 105 ? 12.256 3.262 -15.212 1.00 95.31 105 GLY A O 1
ATOM 835 N N . LEU A 1 106 ? 10.626 4.273 -16.376 1.00 96.50 106 LEU A N 1
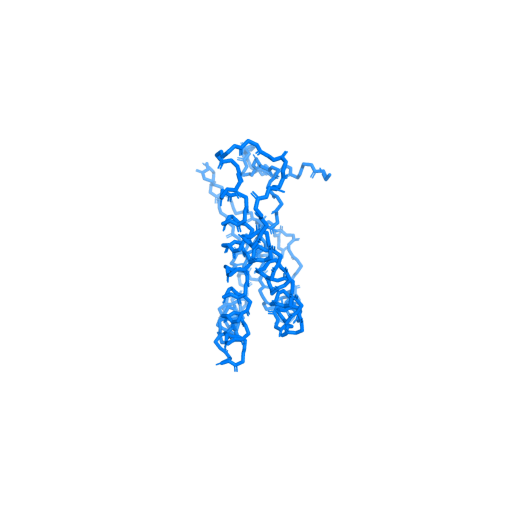ATOM 836 C CA . LEU A 1 106 ? 9.816 4.609 -15.197 1.00 96.50 106 LEU A CA 1
ATOM 837 C C . LEU A 1 106 ? 9.354 3.364 -14.431 1.00 96.50 106 LEU A C 1
ATOM 839 O O . LEU A 1 106 ? 9.403 3.342 -13.201 1.00 96.50 106 LEU A O 1
ATOM 843 N N . VAL A 1 107 ? 8.941 2.315 -15.145 1.00 96.00 107 VAL A N 1
ATOM 844 C CA . VAL A 1 107 ? 8.519 1.043 -14.543 1.00 96.00 107 VAL A CA 1
ATOM 845 C C . VAL A 1 107 ? 9.683 0.366 -13.813 1.00 96.00 107 VAL A C 1
ATOM 847 O O . VAL A 1 107 ? 9.504 -0.096 -12.685 1.00 96.00 107 VAL A O 1
ATOM 850 N N . ILE A 1 108 ? 10.883 0.353 -14.407 1.00 96.25 108 ILE A N 1
ATOM 851 C CA . ILE A 1 108 ? 12.099 -0.178 -13.768 1.00 96.25 108 ILE A CA 1
ATOM 852 C C . ILE A 1 108 ? 12.410 0.597 -12.486 1.00 96.25 108 ILE A C 1
ATOM 854 O O . ILE A 1 108 ? 12.571 -0.014 -11.429 1.00 96.25 108 ILE A O 1
ATOM 858 N N . LEU A 1 109 ? 12.461 1.931 -12.558 1.00 96.38 109 LEU A N 1
ATOM 859 C CA . LEU A 1 109 ? 12.766 2.780 -11.403 1.00 96.38 109 LEU A CA 1
ATOM 860 C C . LEU A 1 109 ? 1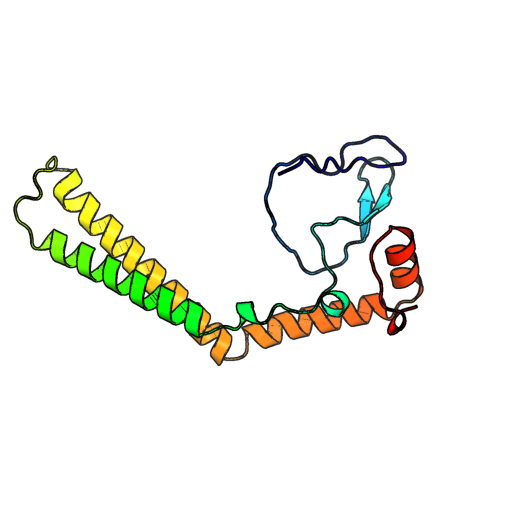1.752 2.579 -10.271 1.00 96.38 109 LEU A C 1
ATOM 862 O O . LEU A 1 109 ? 12.148 2.411 -9.117 1.00 96.38 109 LEU A O 1
ATOM 866 N N . GLY A 1 110 ? 10.456 2.526 -10.596 1.00 93.62 110 GLY A N 1
ATOM 867 C CA . GLY A 1 110 ? 9.398 2.256 -9.622 1.00 93.62 110 GLY A CA 1
ATOM 868 C C . GLY A 1 110 ? 9.522 0.871 -8.978 1.00 93.62 110 GLY A C 1
ATOM 869 O O . GLY A 1 110 ? 9.401 0.743 -7.759 1.00 93.62 110 GLY A O 1
ATOM 870 N N . GLY A 1 111 ? 9.822 -0.160 -9.773 1.00 93.75 111 GLY A N 1
ATOM 871 C CA . GLY A 1 111 ? 10.042 -1.519 -9.280 1.00 93.75 111 GLY A CA 1
ATOM 872 C C . GLY A 1 111 ? 11.253 -1.627 -8.351 1.00 93.75 111 GLY A C 1
ATOM 873 O O . GLY A 1 111 ? 11.138 -2.181 -7.259 1.00 93.75 111 GLY A O 1
ATOM 874 N N . ILE A 1 112 ? 12.393 -1.044 -8.738 1.00 94.44 112 ILE A N 1
ATOM 875 C CA . ILE A 1 112 ? 13.613 -1.014 -7.916 1.00 94.44 112 ILE A CA 1
ATOM 876 C C . ILE A 1 112 ? 13.364 -0.256 -6.609 1.00 94.44 112 ILE A C 1
ATOM 878 O O . ILE A 1 112 ? 13.731 -0.745 -5.539 1.00 94.44 112 ILE A O 1
ATOM 882 N N . PHE A 1 113 ? 12.711 0.907 -6.671 1.00 94.75 113 PHE A N 1
ATOM 883 C CA . PHE A 1 113 ? 12.387 1.696 -5.484 1.00 94.75 113 PHE A CA 1
ATOM 884 C C . PHE A 1 113 ? 11.544 0.898 -4.481 1.00 94.75 113 PHE A C 1
ATOM 886 O O . PHE A 1 113 ? 11.861 0.878 -3.292 1.00 94.75 113 PHE A O 1
ATOM 893 N N . GLU A 1 114 ? 10.509 0.192 -4.944 1.00 92.25 114 GLU A N 1
ATOM 894 C CA . GLU A 1 114 ? 9.682 -0.660 -4.081 1.00 92.25 114 GLU A CA 1
ATOM 895 C C . GLU A 1 114 ? 10.465 -1.834 -3.483 1.00 92.25 114 GLU A C 1
ATOM 897 O O . GLU A 1 114 ? 10.314 -2.123 -2.294 1.00 92.25 114 GLU A O 1
ATOM 902 N N . ILE A 1 115 ? 11.355 -2.472 -4.251 1.00 92.75 115 ILE A N 1
ATOM 903 C CA . ILE A 1 115 ? 12.241 -3.523 -3.727 1.00 92.75 115 ILE A CA 1
ATOM 904 C C . ILE A 1 115 ? 13.112 -2.963 -2.598 1.00 92.75 115 ILE A C 1
ATOM 906 O O . ILE A 1 115 ? 13.146 -3.544 -1.513 1.00 92.75 115 ILE A O 1
ATOM 910 N N . ILE A 1 116 ? 13.755 -1.810 -2.805 1.00 92.56 116 ILE A N 1
ATOM 911 C CA . ILE A 1 116 ? 14.560 -1.139 -1.773 1.00 92.56 116 ILE A CA 1
ATOM 912 C C . ILE A 1 116 ? 13.690 -0.785 -0.560 1.00 92.56 116 ILE A C 1
ATOM 914 O O . ILE A 1 116 ? 14.105 -0.971 0.584 1.00 92.56 116 ILE A O 1
ATOM 918 N N . TYR A 1 117 ? 12.467 -0.303 -0.771 1.00 91.81 117 TYR A N 1
ATOM 919 C CA . TYR A 1 117 ? 11.547 0.066 0.303 1.00 91.81 117 TYR A CA 1
ATOM 920 C C . TYR A 1 117 ? 11.092 -1.140 1.147 1.00 91.81 117 TYR A C 1
ATOM 922 O O . TYR A 1 117 ? 10.913 -1.015 2.365 1.00 91.81 117 TYR A O 1
ATOM 930 N N . ILE A 1 118 ? 10.951 -2.316 0.526 1.00 90.88 118 ILE A N 1
ATOM 931 C CA . ILE A 1 118 ? 10.673 -3.591 1.204 1.00 90.88 118 ILE A CA 1
ATOM 932 C C . ILE A 1 118 ? 11.912 -4.091 1.951 1.00 90.88 118 ILE A C 1
ATOM 934 O O . ILE A 1 118 ? 11.822 -4.367 3.146 1.00 90.88 118 ILE A O 1
ATOM 938 N N . VAL A 1 119 ? 13.059 -4.177 1.272 1.00 91.25 119 VAL A N 1
ATOM 939 C CA . VAL A 1 119 ? 14.314 -4.717 1.827 1.00 91.25 119 VAL A CA 1
ATOM 940 C C . VAL A 1 119 ? 14.839 -3.852 2.971 1.00 91.25 119 VAL A C 1
ATOM 942 O O . VAL A 1 119 ? 15.272 -4.378 3.989 1.00 91.25 119 VAL A O 1
ATOM 945 N N . SER A 1 120 ? 14.720 -2.526 2.867 1.00 91.12 120 SER A N 1
ATOM 946 C CA . SER A 1 120 ? 15.074 -1.594 3.950 1.00 91.12 120 SER A CA 1
ATOM 947 C C . SER A 1 120 ? 14.155 -1.683 5.174 1.00 91.12 120 SER A C 1
ATOM 949 O O . SER A 1 120 ? 14.363 -0.967 6.150 1.00 91.12 120 SER A O 1
ATOM 951 N N . GLY A 1 121 ? 13.086 -2.484 5.122 1.00 89.44 121 GLY A N 1
ATOM 952 C CA . GLY A 1 121 ? 12.115 -2.617 6.206 1.00 89.44 121 GLY A CA 1
ATOM 953 C C . GLY A 1 121 ? 11.217 -1.392 6.400 1.00 89.44 121 GLY A C 1
ATOM 954 O O . GLY A 1 121 ? 10.277 -1.457 7.192 1.00 89.44 121 GLY A O 1
ATOM 955 N N . LYS A 1 122 ? 11.421 -0.295 5.656 1.00 89.62 122 LYS A N 1
ATOM 956 C CA . LYS A 1 122 ? 10.606 0.926 5.767 1.00 89.62 122 LYS A CA 1
ATOM 957 C C . LYS A 1 122 ? 9.131 0.656 5.476 1.00 89.62 122 LYS A C 1
ATOM 959 O 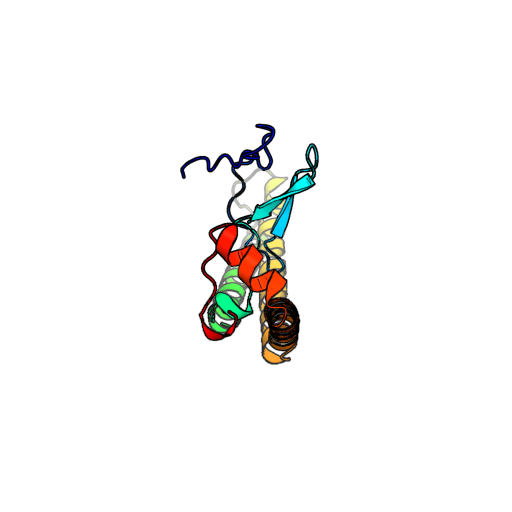O . LYS A 1 122 ? 8.267 1.189 6.175 1.00 89.62 122 LYS A O 1
ATOM 964 N N . LYS A 1 123 ? 8.833 -0.216 4.503 1.00 88.00 123 LYS A N 1
ATOM 965 C CA . LYS A 1 123 ? 7.457 -0.661 4.236 1.00 88.00 123 LYS A CA 1
ATOM 966 C C . LYS A 1 123 ? 6.859 -1.365 5.449 1.00 88.00 123 LYS A C 1
ATOM 968 O O . LYS A 1 123 ? 5.752 -1.032 5.858 1.00 88.00 123 LYS A O 1
ATOM 973 N N . LYS A 1 124 ? 7.602 -2.295 6.058 1.00 89.38 124 LYS A N 1
ATOM 974 C CA . LYS A 1 124 ? 7.158 -3.026 7.254 1.00 89.38 124 LYS A CA 1
ATOM 975 C C . LYS A 1 124 ? 6.920 -2.065 8.418 1.00 89.38 124 LYS A C 1
ATOM 977 O O . LYS A 1 124 ? 5.850 -2.102 9.006 1.00 89.38 124 LYS A O 1
ATOM 982 N N . ALA A 1 125 ? 7.846 -1.140 8.669 1.00 90.31 125 ALA A N 1
ATOM 983 C CA . ALA A 1 125 ? 7.718 -0.129 9.717 1.00 90.31 125 ALA A CA 1
ATOM 984 C C . ALA A 1 125 ? 6.476 0.762 9.540 1.00 90.31 125 ALA A C 1
ATOM 986 O O . ALA A 1 125 ? 5.810 1.093 10.518 1.00 90.31 125 ALA A O 1
ATOM 987 N N . LYS A 1 126 ? 6.123 1.131 8.301 1.00 90.06 126 LYS A N 1
ATOM 988 C CA . LYS A 1 126 ? 4.888 1.879 8.015 1.00 90.06 126 LYS A CA 1
ATOM 989 C C . LYS A 1 126 ? 3.639 1.091 8.420 1.00 90.06 126 LYS A C 1
ATOM 991 O O . LYS A 1 126 ? 2.752 1.652 9.054 1.00 90.06 126 LYS A O 1
ATOM 996 N N . TYR A 1 127 ? 3.562 -0.184 8.047 1.00 90.31 127 TYR A N 1
ATOM 997 C CA . TYR A 1 127 ? 2.412 -1.032 8.372 1.00 90.31 127 TYR A CA 1
ATOM 998 C C . TYR A 1 127 ? 2.343 -1.402 9.854 1.00 90.31 127 TYR A C 1
ATOM 1000 O O . TYR A 1 127 ? 1.251 -1.448 10.405 1.00 90.31 127 TYR A O 1
ATOM 1008 N N . GLU A 1 128 ? 3.492 -1.579 10.502 1.00 91.88 128 GLU A N 1
ATOM 1009 C CA . GLU A 1 128 ? 3.590 -1.791 11.946 1.00 91.88 128 GLU A CA 1
ATOM 1010 C C . GLU A 1 128 ? 3.025 -0.596 12.723 1.00 91.88 128 GLU A C 1
ATOM 1012 O O . GLU A 1 128 ? 2.208 -0.766 13.620 1.00 91.88 128 GLU A O 1
ATOM 1017 N N . ARG A 1 129 ? 3.362 0.638 12.321 1.00 92.31 129 ARG A N 1
ATOM 1018 C CA . ARG A 1 129 ? 2.765 1.848 12.915 1.00 92.31 129 ARG A CA 1
ATOM 1019 C C . ARG A 1 129 ? 1.245 1.873 12.759 1.00 92.31 129 ARG A C 1
ATOM 1021 O O . ARG A 1 129 ? 0.540 2.153 13.721 1.00 92.31 129 ARG A O 1
ATOM 1028 N N . LEU A 1 130 ? 0.734 1.539 11.571 1.00 91.94 130 LEU A N 1
ATOM 1029 C CA . LEU A 1 130 ? -0.712 1.474 11.332 1.00 91.94 130 LEU A CA 1
ATOM 1030 C C . LEU A 1 130 ? -1.392 0.384 12.175 1.00 91.94 130 LEU A C 1
ATOM 1032 O O . LEU A 1 130 ? -2.521 0.581 12.622 1.00 91.94 130 LEU A O 1
ATOM 1036 N N . PHE A 1 131 ? -0.714 -0.746 12.395 1.00 92.12 131 PHE A N 1
ATOM 1037 C CA . PHE A 1 131 ? -1.179 -1.805 13.286 1.00 92.12 131 PHE A CA 1
ATOM 1038 C C . PHE A 1 131 ? -1.249 -1.310 14.734 1.00 92.12 131 PHE A C 1
ATOM 1040 O O . PHE A 1 131 ? -2.308 -1.404 15.341 1.00 92.12 131 PHE A O 1
ATOM 1047 N N . GLN A 1 132 ? -0.187 -0.692 15.251 1.00 93.50 132 GLN A N 1
ATOM 1048 C CA . GLN A 1 132 ? -0.148 -0.157 16.618 1.00 93.50 132 GLN A CA 1
ATOM 1049 C C . GLN A 1 132 ? -1.193 0.942 16.851 1.00 93.50 132 GLN A C 1
ATOM 1051 O O . GLN A 1 132 ? -1.846 0.982 17.890 1.00 93.50 132 GLN A O 1
ATOM 1056 N N . GLU A 1 133 ? -1.402 1.831 15.878 1.00 93.06 133 GLU A N 1
ATOM 1057 C CA . GLU A 1 133 ? -2.466 2.837 15.949 1.00 93.06 133 GLU A CA 1
ATOM 1058 C C . GLU A 1 133 ? -3.864 2.205 15.963 1.00 93.06 133 GLU A C 1
ATOM 1060 O O . GLU A 1 133 ? -4.758 2.695 16.652 1.00 93.06 133 GLU A O 1
ATOM 1065 N N . SER A 1 134 ? -4.061 1.139 15.183 1.00 92.56 134 SER A N 1
ATOM 1066 C CA . SER A 1 134 ? -5.301 0.359 15.143 1.00 92.56 134 SER A CA 1
ATOM 1067 C C . SER A 1 134 ? -5.551 -0.349 16.471 1.00 92.56 134 SER A C 1
ATOM 1069 O O . SER A 1 134 ? -6.628 -0.214 17.045 1.00 92.56 134 SER A O 1
ATOM 1071 N N . GLU A 1 135 ? -4.529 -1.009 17.008 1.00 93.12 135 GLU A N 1
ATOM 1072 C CA . GLU A 1 135 ? -4.569 -1.674 18.304 1.00 93.12 135 GLU A CA 1
ATOM 1073 C C . GLU A 1 135 ? -4.882 -0.680 19.422 1.00 93.12 135 GLU A C 1
ATOM 1075 O O . GLU A 1 135 ? -5.821 -0.893 20.177 1.00 93.12 135 GLU A O 1
ATOM 1080 N N . LYS A 1 136 ? -4.203 0.472 19.459 1.00 94.06 136 LYS A N 1
ATOM 1081 C CA . LYS A 1 136 ? -4.467 1.524 20.449 1.00 94.06 136 LYS A CA 1
ATOM 1082 C C . LYS A 1 136 ? -5.914 2.027 20.412 1.00 94.06 136 LYS A C 1
ATOM 1084 O O . LYS A 1 136 ? -6.470 2.315 21.467 1.00 94.06 136 LYS A O 1
ATOM 1089 N N . ARG A 1 137 ? -6.521 2.152 19.223 1.00 92.00 137 ARG A N 1
ATOM 1090 C CA . ARG A 1 137 ? -7.944 2.519 19.089 1.00 92.00 137 ARG A CA 1
ATOM 1091 C C . ARG A 1 137 ? -8.862 1.405 19.580 1.00 92.00 137 ARG A C 1
ATOM 1093 O O . ARG A 1 137 ? -9.838 1.691 20.257 1.00 92.00 137 ARG A O 1
ATOM 1100 N N . LEU A 1 138 ? -8.560 0.156 19.236 1.00 92.25 138 LEU A N 1
ATOM 1101 C CA . LEU A 1 138 ? -9.373 -1.004 19.608 1.00 92.25 138 LEU A CA 1
ATOM 1102 C C . LEU A 1 138 ? -9.255 -1.378 21.088 1.00 92.25 138 LEU A C 1
ATOM 1104 O O . LEU A 1 138 ? -10.181 -1.972 21.624 1.00 92.25 138 LEU A O 1
ATOM 1108 N N . SER A 1 139 ? -8.171 -0.988 21.761 1.00 91.62 139 SER A N 1
ATOM 1109 C CA . SER A 1 139 ? -8.045 -1.104 23.218 1.00 91.62 139 SER A CA 1
ATOM 1110 C C . SER A 1 139 ? -9.065 -0.246 23.976 1.00 91.62 139 SER A C 1
ATOM 1112 O O . SER A 1 139 ? -9.341 -0.515 25.145 1.00 91.62 139 SER A O 1
ATOM 1114 N N . ASP A 1 140 ? -9.641 0.780 23.341 1.00 93.69 140 ASP A N 1
ATOM 1115 C CA . ASP A 1 140 ? -10.796 1.488 23.885 1.00 93.69 140 ASP A CA 1
ATOM 1116 C C . ASP A 1 140 ? -12.063 0.651 23.656 1.00 93.69 140 ASP A C 1
ATOM 1118 O O . ASP A 1 140 ? -12.602 0.576 22.548 1.00 93.69 140 ASP A O 1
ATOM 1122 N N . LYS A 1 141 ? -12.572 0.050 24.736 1.00 92.06 141 LYS A N 1
ATOM 1123 C CA . LYS A 1 141 ? -13.798 -0.759 24.701 1.00 92.06 141 LYS A CA 1
ATOM 1124 C C . LYS A 1 141 ? -14.979 0.002 24.109 1.00 92.06 141 LYS A C 1
ATOM 1126 O O . LYS A 1 141 ? -15.757 -0.568 23.352 1.00 92.06 141 LYS A O 1
ATOM 1131 N N . SER A 1 142 ? -15.115 1.297 24.406 1.00 92.81 142 SER A N 1
ATOM 1132 C CA . SER A 1 142 ? -16.228 2.102 23.891 1.00 92.81 142 SER A CA 1
ATOM 1133 C C . SER A 1 142 ? -16.178 2.215 22.366 1.00 92.81 142 SER A C 1
ATOM 1135 O O . SER A 1 142 ? -17.211 2.145 21.690 1.00 92.81 142 SER A O 1
ATOM 1137 N N . TYR A 1 143 ? -14.969 2.318 21.811 1.00 92.50 143 TYR A N 1
ATOM 1138 C CA . TYR A 1 143 ? -14.729 2.320 20.378 1.00 92.50 143 TYR A CA 1
ATOM 1139 C C . TYR A 1 143 ? -15.047 0.957 19.759 1.00 92.50 143 TYR A C 1
ATOM 1141 O O . TYR A 1 143 ? -15.792 0.903 18.778 1.00 92.50 143 TYR A O 1
ATOM 1149 N N . ALA A 1 144 ? -14.543 -0.130 20.348 1.00 92.56 144 ALA A N 1
ATOM 1150 C CA . ALA A 1 144 ? -14.770 -1.492 19.868 1.00 92.56 144 ALA A CA 1
ATOM 1151 C C . ALA A 1 144 ? -16.263 -1.868 19.859 1.00 92.56 144 ALA A C 1
ATOM 1153 O O . ALA A 1 144 ? -16.768 -2.334 18.835 1.00 92.56 144 ALA A O 1
ATOM 1154 N N . PHE A 1 145 ? -16.998 -1.560 20.934 1.00 92.94 145 PHE A N 1
ATOM 1155 C CA . PHE A 1 145 ? -18.449 -1.765 20.995 1.00 92.94 145 PHE A CA 1
ATOM 1156 C C . PHE A 1 145 ? -19.201 -0.906 19.977 1.00 92.94 145 PHE A C 1
ATOM 1158 O O . PHE A 1 145 ? -20.090 -1.408 19.294 1.00 92.94 145 PHE A O 1
ATOM 1165 N N . THR A 1 146 ? -18.825 0.369 19.807 1.00 92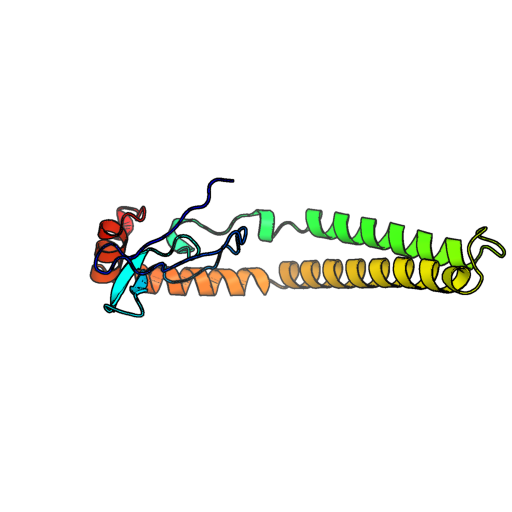.38 146 THR A N 1
ATOM 1166 C CA . THR A 1 146 ? -19.441 1.225 18.775 1.00 92.38 146 THR A CA 1
ATOM 1167 C C . THR A 1 146 ? -19.200 0.648 17.378 1.00 92.38 146 THR A C 1
ATOM 1169 O O . THR A 1 146 ? -20.083 0.675 16.526 1.00 92.38 146 THR A O 1
ATOM 1172 N N . LEU A 1 147 ? -18.002 0.125 17.116 1.00 91.69 147 LEU A N 1
ATOM 1173 C CA . LEU A 1 147 ? -17.648 -0.462 15.830 1.00 91.69 147 LEU A CA 1
ATOM 1174 C C . LEU A 1 147 ? -18.460 -1.743 15.556 1.00 91.69 147 LEU A C 1
ATOM 1176 O O . LEU A 1 147 ? -18.947 -1.925 14.437 1.00 91.69 147 LEU A O 1
ATOM 1180 N N . GLN A 1 148 ? -18.670 -2.572 16.584 1.00 92.00 148 GLN A N 1
ATOM 1181 C CA . GLN A 1 148 ? -19.520 -3.763 16.522 1.00 92.00 148 GLN A CA 1
ATOM 1182 C C . GLN A 1 148 ? -21.000 -3.414 16.288 1.00 92.00 148 GLN A C 1
ATOM 1184 O O . GLN A 1 148 ? -21.622 -3.991 15.397 1.00 92.00 148 GLN A O 1
ATOM 1189 N N . ASP A 1 149 ? -21.549 -2.434 17.015 1.00 91.75 149 ASP A N 1
ATOM 1190 C CA . ASP A 1 149 ? -22.938 -1.958 16.864 1.00 91.75 149 ASP A CA 1
ATOM 1191 C C . ASP A 1 149 ? -23.215 -1.406 15.454 1.00 91.75 149 ASP A C 1
ATOM 1193 O O . ASP A 1 149 ? -24.273 -1.614 14.857 1.00 91.75 149 ASP A O 1
ATOM 1197 N N . LEU A 1 150 ? -22.206 -0.775 14.848 1.00 88.44 150 LEU A N 1
ATOM 1198 C CA . LEU A 1 150 ? -22.270 -0.303 13.466 1.00 88.44 150 LEU A CA 1
ATOM 1199 C C . LEU A 1 150 ? -22.177 -1.430 12.416 1.00 88.44 150 LEU A C 1
ATOM 1201 O O . LEU A 1 150 ? -22.259 -1.143 11.218 1.00 88.44 150 LEU A O 1
ATOM 1205 N N . GLY A 1 151 ? -22.060 -2.694 12.839 1.00 85.94 151 GLY A N 1
ATOM 1206 C CA . GLY A 1 151 ? -22.092 -3.886 11.987 1.00 85.94 151 GLY A CA 1
ATOM 1207 C C . GLY A 1 151 ? -20.729 -4.337 11.458 1.00 85.94 151 GLY A C 1
ATOM 1208 O O . GLY A 1 151 ? -20.671 -5.135 10.520 1.00 85.94 151 GLY A O 1
ATOM 1209 N N . TYR A 1 152 ? -19.630 -3.827 12.016 1.00 86.88 152 TYR A N 1
ATOM 1210 C CA . TYR A 1 152 ? -18.280 -4.262 11.664 1.00 86.88 152 TYR A CA 1
ATOM 1211 C C . TYR A 1 152 ? -17.886 -5.492 12.497 1.00 86.88 152 TYR A C 1
ATOM 1213 O O . TYR A 1 152 ? -18.235 -5.605 13.671 1.00 86.88 152 TYR A O 1
ATOM 1221 N N . ARG A 1 153 ? -17.156 -6.441 11.902 1.00 86.38 153 ARG A N 1
ATOM 1222 C CA . ARG A 1 153 ? -16.766 -7.684 12.587 1.00 86.38 153 ARG A CA 1
ATOM 1223 C C . ARG A 1 153 ? -15.560 -7.429 13.488 1.00 86.38 153 ARG A C 1
ATOM 1225 O O . ARG A 1 153 ? -14.437 -7.367 12.997 1.00 86.38 153 ARG A O 1
ATOM 1232 N N . VAL A 1 154 ? -15.798 -7.282 14.788 1.00 88.56 154 VAL A N 1
ATOM 1233 C CA . VAL A 1 154 ? -14.753 -7.088 15.804 1.00 88.56 154 VAL A CA 1
ATOM 1234 C C . VAL A 1 154 ? -14.477 -8.419 16.521 1.00 88.56 154 VAL A C 1
ATOM 1236 O O . VAL A 1 154 ? -15.430 -9.049 16.970 1.00 88.56 154 VAL A O 1
ATOM 1239 N N . PRO A 1 155 ? -13.214 -8.874 16.617 1.00 89.00 155 PRO A N 1
ATOM 1240 C CA . PRO A 1 155 ? -12.849 -10.070 17.379 1.00 89.00 155 PRO A CA 1
ATOM 1241 C C . PRO A 1 155 ? -13.064 -9.913 18.892 1.00 89.00 155 PRO A C 1
ATOM 1243 O O . PRO A 1 155 ? -12.782 -8.846 19.438 1.00 89.00 155 PRO A O 1
ATOM 1246 N N . ASP A 1 156 ? -13.419 -11.007 19.575 1.00 88.44 156 ASP A N 1
ATOM 1247 C CA . ASP A 1 156 ? -13.728 -11.028 21.019 1.00 88.44 156 ASP A CA 1
ATOM 1248 C C . ASP A 1 156 ? -12.601 -10.488 21.908 1.00 88.44 156 ASP A C 1
ATOM 1250 O O . ASP A 1 156 ? -12.861 -9.926 22.963 1.00 88.44 156 ASP A O 1
ATOM 1254 N N . LYS A 1 157 ? -11.339 -10.579 21.466 1.00 90.06 157 LYS A N 1
ATOM 1255 C CA . LYS A 1 157 ? -10.188 -10.037 22.210 1.00 90.06 157 LYS A CA 1
ATOM 1256 C C . LYS A 1 157 ? -10.245 -8.515 22.446 1.00 90.06 157 LYS A C 1
ATOM 1258 O O . LYS A 1 157 ? -9.454 -8.016 23.240 1.00 90.06 157 LYS A O 1
ATOM 1263 N N . TYR A 1 158 ? -11.110 -7.786 21.733 1.00 87.06 158 TYR A N 1
ATOM 1264 C CA . TYR A 1 158 ? -11.280 -6.332 21.853 1.00 87.06 158 TYR A CA 1
ATOM 1265 C C . TYR A 1 158 ? -12.616 -5.910 22.498 1.00 87.06 158 TYR A C 1
ATOM 1267 O O . TYR A 1 158 ? -12.858 -4.711 22.627 1.00 87.06 158 TYR A O 1
ATOM 1275 N N . LEU A 1 159 ? -13.479 -6.856 22.889 1.00 84.31 159 LEU A N 1
ATOM 1276 C CA . LEU A 1 159 ? -14.781 -6.603 23.529 1.00 84.31 159 LEU A CA 1
ATOM 1277 C C . LEU A 1 159 ? -14.661 -6.802 25.057 1.00 84.31 159 LEU A C 1
ATOM 1279 O O . LEU A 1 159 ? -15.052 -5.904 25.847 1.00 84.31 159 LEU A O 1
#

Secondary structure (DSSP, 8-state):
-----EE-TTT--EEE--------EES--EEE-TTT--EEE-TTEE-HHHH---GGGG-HHHHHHHHHHHHHHHHHHHHHHT-S--SS-HHHHHHHHHHHHHHHHHHHHHHHHHHHHHHTSHHHHHHHHHHHHHHHHHTSHHHHHHHHHTT----GGG-

Solvent-accessible surface area (backbone atoms only — not comparable to full-atom values): 9104 Å² total; per-residue (Å²): 133,83,84,80,72,44,53,38,90,88,76,65,46,74,75,44,89,73,93,71,83,77,68,81,36,79,43,80,29,75,43,63,40,96,87,76,61,51,74,42,62,41,89,48,32,37,46,37,65,76,74,51,80,68,70,73,81,69,44,55,67,64,31,51,54,42,26,52,53,12,46,54,35,26,51,51,11,55,54,48,66,73,49,94,73,81,88,53,61,81,74,50,55,58,48,52,26,51,50,38,24,49,52,10,50,51,39,27,53,52,21,52,51,52,42,49,36,47,75,70,38,54,51,56,53,55,54,50,50,48,28,52,56,32,43,62,50,35,70,36,46,71,53,32,51,52,43,38,75,56,70,45,91,68,64,77,93,40,105

Foldseek 3Di:
DDQPFDADPPPRHGPDDDPDPDQQAEDQQWDADPPPRDTAGNPSYDQCLAPPDPPVLLDLVVLVVQLVVLVVLLVVLVVLLVDPCPVDPPVCSNVVSCVSNVSSVVSNVVSVVSSCCSVVCVVVVVSVVSNVNSVVQLCPLVSQVVCVVNPHDHDPVSD

Nearest PDB structures (foldseek):
  7a0g-asse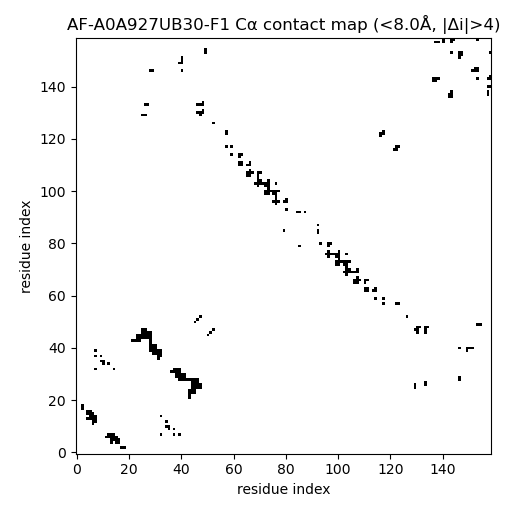mbly1_EEE  TM=6.050E-01  e=1.771E+00  Serratia marcescens
  6grj-assembly1_C  TM=5.966E-01  e=2.743E+00  Aeromonas hydrophila
  6grj-assembly1_E  TM=5.967E-01  e=4.740E+00  Aeromonas hydrophila